Protein AF-A0A0L7TIH0-F1 (afdb_monomer_lite)

pLDDT: mean 92.01, std 6.09, range [54.34, 96.94]

Structure (mmCIF, N/CA/C/O backbone):
data_AF-A0A0L7TIH0-F1
#
_entry.id   AF-A0A0L7TIH0-F1
#
loop_
_atom_site.group_PDB
_atom_site.id
_atom_site.type_symbol
_atom_site.label_atom_id
_atom_site.label_alt_id
_atom_site.label_comp_id
_atom_site.label_asy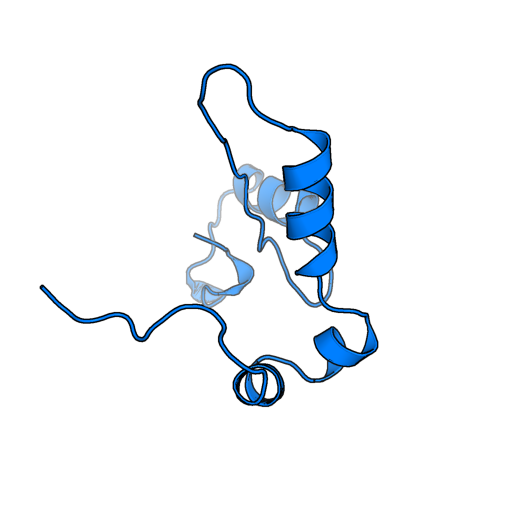m_id
_atom_site.label_entity_id
_atom_site.label_seq_id
_atom_site.pdbx_PDB_ins_code
_atom_site.Cartn_x
_atom_site.Cartn_y
_atom_site.Cartn_z
_atom_site.occupancy
_atom_site.B_iso_or_equiv
_atom_site.auth_seq_id
_atom_site.auth_comp_id
_atom_site.auth_asym_id
_atom_site.auth_atom_id
_atom_site.pdbx_PDB_model_num
ATOM 1 N N . VAL A 1 1 ? 9.557 3.779 -3.223 1.00 79.19 1 VAL A N 1
ATOM 2 C CA . VAL A 1 1 ? 9.230 3.604 -4.657 1.00 79.19 1 VAL A CA 1
ATOM 3 C C . VAL A 1 1 ? 9.001 2.131 -4.880 1.00 79.19 1 VAL A C 1
ATOM 5 O O . VAL A 1 1 ? 9.800 1.355 -4.377 1.00 79.19 1 VAL A O 1
ATOM 8 N N . TRP A 1 2 ? 7.924 1.774 -5.569 1.00 92.19 2 TRP A N 1
ATOM 9 C CA . TRP A 1 2 ? 7.731 0.413 -6.061 1.00 92.19 2 TRP A CA 1
ATOM 10 C C . TRP A 1 2 ? 8.412 0.312 -7.422 1.00 92.19 2 TRP A C 1
ATOM 12 O O . TRP A 1 2 ? 8.104 1.098 -8.317 1.00 92.19 2 TRP A O 1
ATOM 22 N N . TRP A 1 3 ? 9.353 -0.611 -7.590 1.00 94.50 3 TRP A N 1
ATOM 23 C CA . TRP A 1 3 ? 9.999 -0.859 -8.881 1.00 94.50 3 TRP A CA 1
ATOM 24 C C . TRP A 1 3 ? 9.010 -1.348 -9.944 1.00 94.50 3 TRP A C 1
ATOM 26 O O . TRP A 1 3 ? 9.222 -1.093 -11.129 1.00 94.50 3 TRP A O 1
ATOM 36 N N . ALA A 1 4 ? 7.889 -1.939 -9.523 1.00 93.75 4 ALA A N 1
ATOM 37 C CA . ALA A 1 4 ? 6.740 -2.279 -10.356 1.00 93.75 4 ALA A CA 1
ATOM 38 C C . ALA A 1 4 ? 6.187 -1.094 -11.174 1.00 93.75 4 ALA A C 1
ATOM 40 O O . ALA A 1 4 ? 5.664 -1.308 -12.265 1.00 93.75 4 ALA A O 1
ATOM 41 N N . SER A 1 5 ? 6.324 0.151 -10.694 1.00 92.50 5 SER A N 1
ATOM 42 C CA . SER A 1 5 ? 5.875 1.357 -11.410 1.00 92.50 5 SER A CA 1
ATOM 43 C C . SER A 1 5 ? 6.995 2.098 -12.153 1.00 92.50 5 SER A C 1
ATOM 45 O O . SER A 1 5 ? 6.756 3.149 -12.753 1.00 92.50 5 SER A O 1
ATOM 47 N N . VAL A 1 6 ? 8.223 1.568 -12.143 1.00 93.56 6 VAL A N 1
ATOM 48 C CA . VAL A 1 6 ? 9.395 2.201 -12.760 1.00 93.56 6 VAL A CA 1
ATOM 49 C C . VAL A 1 6 ? 9.714 1.534 -14.108 1.00 93.56 6 VAL A C 1
ATOM 51 O O . VAL A 1 6 ? 9.875 0.311 -14.148 1.00 93.56 6 VAL A O 1
ATOM 54 N N . PRO A 1 7 ? 9.885 2.301 -15.209 1.00 94.25 7 PRO A N 1
ATOM 55 C CA . PRO A 1 7 ? 10.333 1.756 -16.493 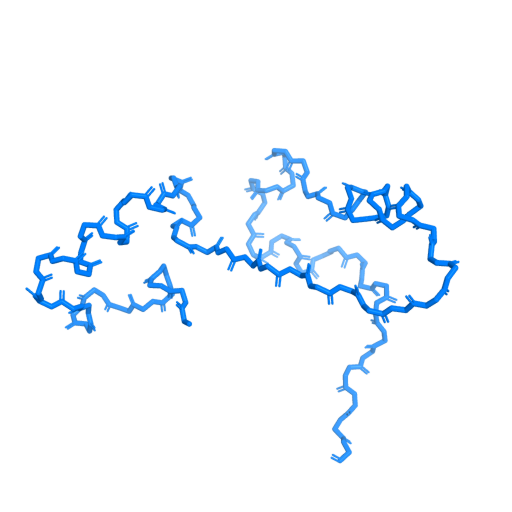1.00 94.25 7 PRO A CA 1
ATOM 56 C C . PRO A 1 7 ? 11.639 0.968 -16.362 1.00 94.25 7 PRO A C 1
ATOM 58 O O . PRO A 1 7 ? 12.556 1.396 -15.653 1.00 94.25 7 PRO A O 1
ATOM 61 N N . ARG A 1 8 ? 11.739 -0.176 -17.051 1.00 91.44 8 ARG A N 1
ATOM 62 C CA . ARG A 1 8 ? 12.823 -1.155 -16.856 1.00 91.44 8 ARG A CA 1
ATOM 63 C C . ARG A 1 8 ? 14.215 -0.574 -17.114 1.00 91.44 8 ARG A C 1
ATOM 65 O O . ARG A 1 8 ? 15.177 -1.007 -16.489 1.00 91.44 8 ARG A O 1
ATOM 72 N N . GLU A 1 9 ? 14.322 0.433 -17.975 1.00 95.62 9 GLU A N 1
ATOM 73 C CA . GLU A 1 9 ? 15.566 1.130 -18.322 1.00 95.62 9 GLU A CA 1
ATOM 74 C C . GLU A 1 9 ? 16.161 1.895 -17.134 1.00 95.62 9 GLU A C 1
ATOM 76 O O . GLU A 1 9 ? 17.360 2.163 -17.105 1.00 95.62 9 GLU A O 1
ATOM 81 N N . ARG A 1 10 ? 15.326 2.251 -16.150 1.00 94.50 10 ARG A N 1
ATOM 82 C CA . ARG A 1 10 ? 15.727 2.972 -14.935 1.00 94.50 10 ARG A CA 1
ATOM 83 C C . ARG A 1 10 ? 15.966 2.048 -13.743 1.00 94.50 10 ARG A C 1
ATOM 85 O O . ARG A 1 10 ? 16.232 2.538 -12.650 1.00 94.50 10 ARG A O 1
ATOM 92 N N . TRP A 1 11 ? 15.844 0.734 -13.930 1.00 94.94 11 TRP A N 1
ATOM 93 C CA . TRP A 1 11 ? 16.089 -0.227 -12.860 1.00 94.94 11 TRP A CA 1
ATOM 94 C C . TRP A 1 11 ? 17.573 -0.281 -12.477 1.00 94.94 11 TRP A C 1
ATOM 96 O O . TRP A 1 11 ? 18.446 -0.029 -13.318 1.00 94.94 11 TRP A O 1
ATOM 106 N N . PRO A 1 12 ? 17.865 -0.647 -11.218 1.00 94.81 12 PRO A N 1
ATOM 107 C CA . PRO A 1 12 ? 19.224 -0.726 -10.718 1.00 94.81 12 PRO A CA 1
ATOM 108 C C . PRO A 1 12 ? 20.003 -1.822 -11.449 1.00 94.81 12 PRO A C 1
ATOM 110 O O . PRO A 1 12 ? 19.455 -2.856 -11.846 1.00 94.81 12 PRO A O 1
ATOM 113 N N . GLN A 1 13 ? 21.299 -1.575 -11.636 1.00 94.19 13 GLN A N 1
ATOM 114 C CA . GLN A 1 13 ? 22.213 -2.502 -12.306 1.00 94.19 13 GLN A CA 1
ATOM 115 C C . GLN A 1 13 ? 23.039 -3.331 -11.321 1.00 94.19 13 GLN A C 1
ATOM 117 O O . GLN A 1 13 ? 23.646 -4.320 -11.729 1.00 94.19 13 GLN A O 1
ATOM 122 N N . ASP A 1 14 ? 23.069 -2.987 -10.038 1.00 96.44 14 ASP A N 1
ATOM 123 C CA . ASP A 1 14 ? 23.714 -3.829 -9.038 1.00 96.44 14 ASP A CA 1
ATOM 124 C C . ASP A 1 14 ? 22.907 -5.121 -8.812 1.00 96.44 14 ASP A C 1
ATOM 126 O O . ASP A 1 14 ? 21.690 -5.171 -9.016 1.00 96.44 14 ASP A O 1
ATOM 130 N N . ALA A 1 15 ? 23.613 -6.207 -8.497 1.00 95.56 15 ALA A N 1
ATOM 131 C CA . ALA A 1 15 ? 23.006 -7.528 -8.360 1.00 95.56 15 ALA A CA 1
ATOM 132 C C . ALA A 1 15 ? 22.172 -7.638 -7.077 1.00 95.56 15 ALA A C 1
ATOM 134 O O . ALA A 1 15 ? 21.072 -8.185 -7.122 1.00 95.56 15 ALA A O 1
ATOM 135 N N . ASP A 1 16 ? 22.659 -7.060 -5.979 1.00 96.44 16 ASP A N 1
ATOM 136 C CA . ASP A 1 16 ? 22.042 -7.170 -4.656 1.00 96.44 16 ASP A CA 1
ATOM 137 C C . ASP A 1 16 ? 20.655 -6.514 -4.625 1.00 96.44 16 ASP A C 1
ATOM 139 O O . ASP A 1 16 ? 19.683 -7.130 -4.188 1.00 96.44 16 ASP A O 1
ATOM 143 N N . THR A 1 17 ? 20.508 -5.306 -5.180 1.00 93.75 17 THR A N 1
ATOM 144 C CA . THR A 1 17 ? 19.196 -4.645 -5.265 1.00 93.75 17 THR A CA 1
ATOM 145 C C . THR A 1 17 ? 18.257 -5.406 -6.194 1.00 93.75 17 THR A C 1
ATOM 147 O O . THR A 1 17 ? 17.069 -5.533 -5.904 1.00 93.75 17 THR A O 1
ATOM 150 N N . ARG A 1 18 ? 18.761 -5.962 -7.304 1.00 94.44 18 ARG A N 1
ATOM 151 C CA . ARG A 1 18 ? 17.938 -6.785 -8.205 1.00 94.44 18 ARG A CA 1
ATOM 152 C C . ARG A 1 18 ? 17.446 -8.063 -7.531 1.00 94.44 18 ARG A C 1
ATOM 154 O O . ARG A 1 18 ? 16.293 -8.434 -7.743 1.00 94.44 18 ARG A O 1
ATOM 161 N N . GLN A 1 19 ? 18.288 -8.700 -6.724 1.00 96.12 19 GLN A N 1
ATOM 162 C CA . GLN A 1 19 ? 17.902 -9.852 -5.921 1.00 96.12 19 GLN A CA 1
ATOM 163 C C . GLN A 1 19 ? 16.844 -9.460 -4.886 1.00 96.12 19 GLN A C 1
ATOM 165 O O . GLN A 1 19 ? 15.811 -10.116 -4.820 1.00 96.12 19 GLN A O 1
ATOM 170 N N . PHE A 1 20 ? 17.035 -8.355 -4.163 1.00 93.94 20 PHE A N 1
ATOM 171 C CA . PHE A 1 20 ? 16.050 -7.870 -3.196 1.00 93.94 20 PHE A CA 1
ATOM 172 C C . PHE A 1 20 ? 14.680 -7.597 -3.838 1.00 93.94 20 PHE A C 1
ATOM 174 O O . PHE A 1 20 ? 13.651 -7.975 -3.280 1.00 93.94 20 PHE A O 1
ATOM 181 N N . ILE A 1 21 ? 14.646 -6.978 -5.024 1.00 94.69 21 ILE A N 1
ATOM 182 C CA . ILE A 1 21 ? 13.391 -6.766 -5.763 1.00 94.69 21 ILE A CA 1
ATOM 183 C C . ILE A 1 21 ? 12.741 -8.111 -6.096 1.00 94.69 21 ILE A C 1
ATOM 185 O O . ILE A 1 21 ? 11.548 -8.274 -5.868 1.00 94.69 21 ILE A O 1
ATOM 189 N N . ALA A 1 22 ? 13.518 -9.072 -6.605 1.00 94.06 22 ALA A N 1
ATOM 190 C CA . ALA A 1 22 ? 13.018 -10.394 -6.977 1.00 94.06 22 ALA A CA 1
ATOM 191 C C . ALA A 1 22 ? 12.490 -11.194 -5.775 1.00 94.06 22 ALA A C 1
ATOM 193 O O . ALA A 1 22 ? 11.450 -11.833 -5.884 1.00 94.06 22 ALA A O 1
ATOM 194 N N . GLU A 1 23 ? 13.161 -11.128 -4.623 1.00 95.62 23 GLU A N 1
ATOM 195 C CA . GLU A 1 23 ? 12.731 -11.791 -3.383 1.00 95.62 23 GLU A CA 1
ATOM 196 C C . GLU A 1 23 ? 11.392 -11.261 -2.857 1.00 95.62 23 GLU A C 1
ATOM 198 O O . GLU A 1 23 ? 10.665 -11.981 -2.179 1.00 95.62 23 GLU A O 1
ATOM 203 N N . ASN A 1 24 ? 11.059 -10.010 -3.176 1.00 94.06 24 ASN A N 1
ATOM 204 C CA . ASN A 1 24 ? 9.824 -9.352 -2.753 1.00 94.06 24 ASN A CA 1
ATOM 205 C C . ASN A 1 24 ? 8.793 -9.231 -3.881 1.00 94.06 24 ASN A C 1
ATOM 207 O O . ASN A 1 24 ? 7.778 -8.557 -3.710 1.00 94.06 24 ASN A O 1
ATOM 211 N N . TRP A 1 25 ? 9.059 -9.844 -5.034 1.00 95.44 25 TRP A N 1
ATOM 212 C CA . TRP A 1 25 ? 8.202 -9.744 -6.202 1.00 95.44 25 TRP A CA 1
ATOM 213 C C . TRP A 1 25 ? 7.023 -10.708 -6.100 1.00 95.44 25 TRP A C 1
ATOM 215 O O . TRP A 1 25 ? 7.203 -11.907 -5.889 1.00 95.44 25 TRP A O 1
ATOM 225 N N . VAL A 1 26 ? 5.816 -10.193 -6.319 1.00 93.75 26 VAL A N 1
ATOM 226 C CA . VAL A 1 26 ? 4.596 -10.992 -6.449 1.00 93.75 26 VAL A CA 1
ATOM 227 C C . VAL A 1 26 ? 4.047 -10.831 -7.861 1.00 93.75 26 VAL A C 1
ATOM 229 O O . VAL A 1 26 ? 3.866 -9.714 -8.347 1.00 93.75 26 VAL A O 1
ATOM 232 N N . ASP A 1 27 ? 3.766 -11.942 -8.540 1.00 91.12 27 ASP A N 1
ATOM 233 C CA . ASP A 1 27 ? 3.238 -11.906 -9.905 1.00 91.12 27 ASP A CA 1
ATOM 234 C C . ASP A 1 27 ? 1.929 -11.103 -9.985 1.00 91.12 27 ASP A C 1
ATOM 236 O O . ASP A 1 27 ? 1.017 -11.268 -9.178 1.00 91.12 27 ASP A O 1
ATOM 240 N N . GLY A 1 28 ? 1.851 -10.198 -10.964 1.00 88.25 28 GLY A N 1
ATOM 241 C CA . GLY A 1 28 ? 0.705 -9.306 -11.183 1.00 88.25 28 GLY A CA 1
ATOM 242 C C . GLY A 1 28 ? 0.741 -7.981 -10.411 1.00 88.25 28 GLY A C 1
ATOM 243 O O . GLY A 1 28 ? 0.122 -7.020 -10.859 1.00 88.25 28 GLY A O 1
ATOM 244 N N . VAL A 1 29 ? 1.503 -7.889 -9.317 1.00 90.06 29 VAL A N 1
ATOM 245 C CA . VAL A 1 29 ? 1.589 -6.687 -8.452 1.00 90.06 29 VAL A CA 1
ATOM 246 C C . VAL A 1 29 ? 3.009 -6.119 -8.350 1.00 90.06 29 VAL A C 1
ATOM 248 O O . VAL A 1 29 ? 3.195 -4.925 -8.122 1.00 90.06 29 VAL A O 1
ATOM 251 N N . GLY A 1 30 ? 4.018 -6.958 -8.566 1.00 94.31 30 GLY A N 1
ATOM 252 C CA . GLY A 1 30 ? 5.432 -6.638 -8.441 1.00 94.31 30 GLY A CA 1
ATOM 253 C C . GLY A 1 30 ? 5.892 -6.533 -6.991 1.00 94.31 30 GLY A C 1
ATOM 254 O O . GLY A 1 30 ? 5.459 -7.307 -6.145 1.00 94.31 30 GLY A O 1
ATOM 255 N N . ASP A 1 31 ? 6.779 -5.586 -6.697 1.00 94.94 31 ASP A N 1
ATOM 256 C CA . ASP A 1 31 ? 7.263 -5.289 -5.340 1.00 94.94 31 ASP A CA 1
ATOM 257 C C . ASP A 1 31 ? 6.370 -4.275 -4.593 1.00 94.94 31 ASP A C 1
ATOM 259 O O . ASP A 1 31 ? 6.783 -3.687 -3.587 1.00 94.94 31 ASP A O 1
ATOM 263 N N . ALA A 1 32 ? 5.155 -4.027 -5.096 1.00 93.38 32 ALA A N 1
ATOM 264 C CA . ALA A 1 32 ? 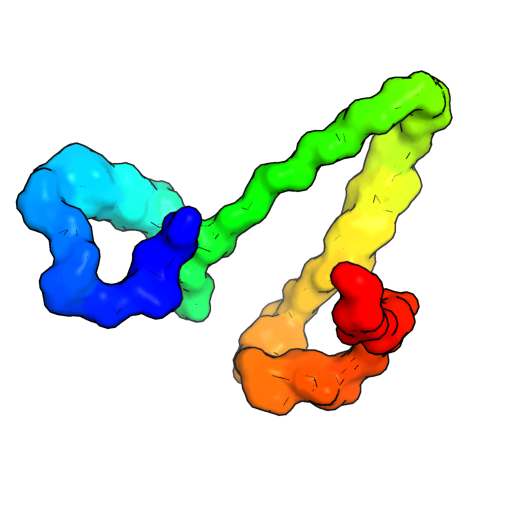4.212 -3.084 -4.512 1.00 93.38 32 ALA A CA 1
ATOM 265 C C . ALA A 1 32 ? 3.743 -3.564 -3.131 1.00 93.38 32 ALA A C 1
ATOM 267 O O . ALA A 1 32 ? 2.836 -4.383 -3.002 1.00 93.38 32 ALA A O 1
ATOM 268 N N . ARG A 1 33 ? 4.381 -3.032 -2.086 1.00 91.19 33 ARG A N 1
ATOM 269 C CA . ARG A 1 33 ? 4.091 -3.340 -0.682 1.00 91.19 33 ARG A CA 1
ATOM 270 C C . ARG A 1 33 ? 4.013 -2.075 0.162 1.00 91.19 33 ARG A C 1
ATOM 272 O O . ARG A 1 33 ? 4.681 -1.078 -0.131 1.00 91.19 33 ARG A O 1
ATOM 279 N N . GLN A 1 34 ? 3.229 -2.136 1.231 1.00 89.44 34 GLN A N 1
ATOM 280 C CA . GLN A 1 34 ? 3.109 -1.073 2.225 1.00 89.44 34 GLN A CA 1
ATOM 281 C C . GLN A 1 34 ? 3.216 -1.658 3.629 1.00 89.44 34 GLN A C 1
ATOM 283 O O . GLN A 1 34 ? 2.776 -2.776 3.882 1.00 89.44 34 GLN A O 1
ATOM 288 N N . GLU A 1 35 ? 3.796 -0.878 4.534 1.00 92.12 35 GLU A N 1
ATOM 289 C CA . GLU A 1 35 ? 3.840 -1.167 5.962 1.00 92.12 35 GLU A CA 1
ATOM 290 C C . GLU A 1 35 ? 3.140 -0.016 6.681 1.00 92.12 35 GLU A C 1
ATOM 292 O O . GLU A 1 35 ? 3.478 1.151 6.472 1.00 92.12 35 GLU A O 1
ATOM 297 N N . LEU A 1 36 ? 2.120 -0.343 7.474 1.00 92.12 36 LEU A N 1
ATOM 298 C CA . LEU A 1 36 ? 1.332 0.629 8.223 1.00 92.12 36 LEU A CA 1
ATOM 299 C C . LEU A 1 36 ? 1.662 0.487 9.707 1.00 92.12 36 LEU A C 1
ATOM 301 O O . LEU A 1 36 ? 1.539 -0.600 10.269 1.00 92.12 36 LEU A O 1
ATOM 305 N N . VAL A 1 37 ? 2.048 1.595 10.339 1.00 94.25 37 VAL A N 1
ATOM 306 C CA . VAL A 1 37 ? 2.315 1.661 11.779 1.00 94.25 37 VAL A CA 1
ATOM 307 C C . VAL A 1 37 ? 1.316 2.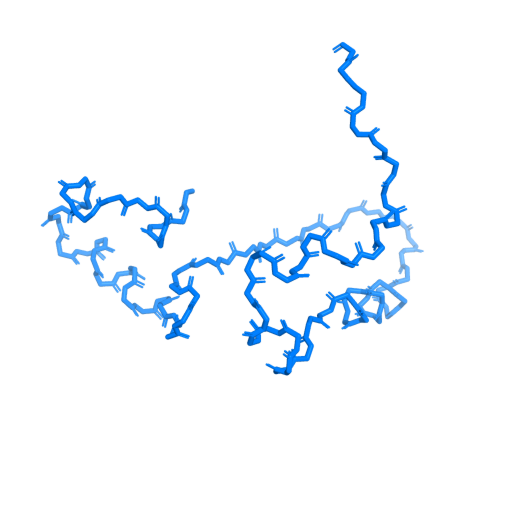615 12.412 1.00 94.25 37 VAL A C 1
ATOM 309 O O . VAL A 1 37 ? 1.211 3.775 12.017 1.00 94.25 37 VAL A O 1
ATOM 312 N N . PHE A 1 38 ? 0.596 2.122 13.414 1.00 94.19 38 PHE A N 1
ATOM 313 C CA . PHE A 1 38 ? -0.352 2.904 14.195 1.00 94.19 38 PHE A CA 1
ATOM 314 C C . PHE A 1 38 ? 0.202 3.081 15.612 1.00 94.19 38 PHE A C 1
ATOM 316 O O . PHE A 1 38 ? 0.668 2.118 16.218 1.00 94.19 38 PHE A O 1
ATOM 323 N N . ILE A 1 39 ? 0.174 4.310 16.131 1.00 95.31 39 ILE A N 1
ATOM 324 C CA . ILE A 1 39 ? 0.711 4.662 17.452 1.00 95.31 39 ILE A CA 1
ATOM 325 C C . ILE A 1 39 ? -0.400 5.341 18.251 1.00 95.31 39 ILE A C 1
ATOM 327 O O . ILE A 1 39 ? -0.949 6.351 17.814 1.00 95.31 39 ILE A O 1
ATOM 331 N N . GLY A 1 40 ? -0.711 4.803 19.428 1.00 94.31 40 GLY A N 1
ATOM 332 C CA . GLY A 1 40 ? -1.772 5.311 20.291 1.00 94.31 40 GLY A CA 1
ATOM 333 C C . GLY A 1 40 ? -1.830 4.589 21.636 1.00 94.31 40 GLY A C 1
ATOM 334 O O . GLY A 1 40 ? -1.097 3.631 21.875 1.00 94.31 40 GLY A O 1
ATOM 335 N N . ILE A 1 41 ? -2.692 5.086 22.521 1.00 96.56 41 ILE A N 1
ATOM 336 C CA . ILE A 1 41 ? -2.961 4.531 23.856 1.00 96.56 41 ILE A CA 1
ATOM 337 C C . ILE A 1 41 ? -4.350 3.883 23.816 1.00 96.56 41 ILE A C 1
ATOM 339 O O . ILE A 1 41 ? -5.242 4.430 23.170 1.00 96.56 41 ILE A O 1
ATOM 343 N N . ASP A 1 42 ? -4.517 2.734 24.479 1.00 96.31 42 ASP A N 1
ATOM 344 C CA . ASP A 1 42 ? -5.781 1.976 24.548 1.00 96.31 42 ASP A CA 1
ATOM 345 C C . ASP A 1 42 ? -6.402 1.678 23.171 1.00 96.31 42 ASP A C 1
ATOM 347 O O . ASP A 1 42 ? -7.612 1.771 22.962 1.00 96.31 42 ASP A O 1
ATOM 351 N N . MET A 1 43 ? -5.555 1.337 22.198 1.00 95.88 43 MET A N 1
ATOM 352 C CA . MET A 1 43 ? -6.006 1.010 20.851 1.00 95.88 43 MET A CA 1
ATOM 353 C C . MET A 1 43 ? -6.684 -0.360 20.775 1.00 95.88 43 MET A C 1
ATOM 355 O O . MET A 1 43 ? -6.185 -1.349 21.307 1.00 95.88 43 MET A O 1
ATOM 359 N N . ASP A 1 44 ? -7.769 -0.416 20.005 1.00 96.69 44 ASP A N 1
ATOM 360 C CA . ASP A 1 44 ? -8.433 -1.654 19.592 1.00 96.69 44 ASP A CA 1
ATOM 361 C C . ASP A 1 44 ? -7.733 -2.251 18.357 1.00 96.69 44 ASP A C 1
ATOM 363 O O . ASP A 1 44 ? -8.070 -1.936 17.211 1.00 96.69 44 ASP A O 1
ATOM 367 N N . GLU A 1 45 ? -6.707 -3.077 18.588 1.00 96.00 45 GLU A N 1
ATOM 368 C CA . GLU A 1 45 ? -5.961 -3.753 17.516 1.00 96.00 45 GLU A CA 1
ATOM 369 C C . GLU A 1 45 ? -6.872 -4.641 16.654 1.00 96.00 45 GLU A C 1
ATOM 371 O O . GLU A 1 45 ? -6.794 -4.595 15.422 1.00 96.00 45 GLU A O 1
ATOM 376 N N . ASP A 1 46 ? -7.755 -5.420 17.282 1.00 96.94 46 ASP A N 1
ATOM 377 C CA . ASP A 1 46 ? -8.631 -6.366 16.588 1.00 96.94 46 ASP A CA 1
ATOM 378 C C . ASP A 1 46 ? -9.613 -5.631 15.670 1.00 96.94 46 ASP A C 1
ATOM 380 O O . ASP A 1 46 ? -9.772 -5.993 14.498 1.00 96.94 46 ASP A O 1
ATOM 384 N N . GLY A 1 47 ? -10.216 -4.545 16.160 1.00 96.38 47 GLY A N 1
ATOM 385 C CA . GLY A 1 47 ? -11.086 -3.687 15.363 1.00 96.38 47 GLY A CA 1
ATOM 386 C C . GLY A 1 47 ? -10.360 -3.035 14.185 1.00 96.38 47 GLY A C 1
ATOM 387 O O . GLY A 1 47 ? -10.917 -2.951 13.086 1.00 96.38 47 GLY A O 1
ATOM 388 N N . LEU A 1 48 ? -9.106 -2.608 14.367 1.00 94.44 48 LEU A N 1
ATOM 389 C CA . LEU A 1 48 ? -8.284 -2.066 13.279 1.00 94.44 48 LEU A CA 1
ATOM 390 C C . LEU A 1 48 ? -7.961 -3.131 12.231 1.00 94.44 48 LEU A C 1
ATOM 392 O O . LEU A 1 48 ? -8.153 -2.895 11.037 1.00 94.44 48 LEU A O 1
ATOM 396 N N . ARG A 1 49 ? -7.527 -4.318 12.662 1.00 95.06 49 ARG A N 1
ATOM 397 C CA . ARG A 1 49 ? -7.209 -5.434 11.766 1.00 95.06 49 ARG A CA 1
ATOM 398 C C . ARG A 1 49 ? -8.434 -5.879 10.975 1.00 95.06 49 ARG A C 1
ATOM 400 O O . ARG A 1 49 ? -8.314 -6.136 9.780 1.00 95.06 49 ARG A O 1
ATOM 407 N N . HIS A 1 50 ? -9.607 -5.911 11.605 1.00 96.25 50 HIS A N 1
ATOM 408 C CA . HIS A 1 50 ? -10.860 -6.229 10.928 1.00 96.25 50 HIS A CA 1
ATOM 409 C C . HIS A 1 50 ? -11.197 -5.206 9.835 1.00 96.25 50 HIS A C 1
ATOM 411 O O . HIS A 1 50 ? -11.504 -5.593 8.710 1.00 96.25 50 HIS A O 1
ATOM 417 N N . LYS A 1 51 ? -11.080 -3.904 10.131 1.00 93.00 51 LYS A N 1
ATOM 418 C CA . LYS A 1 51 ? -11.332 -2.836 9.148 1.00 93.00 51 LYS A CA 1
ATOM 419 C C . LYS A 1 51 ? -10.341 -2.866 7.985 1.00 93.00 51 LYS A C 1
ATOM 421 O O . LYS A 1 51 ? -10.759 -2.738 6.841 1.00 93.00 51 LYS A O 1
ATOM 426 N N . LEU A 1 52 ? -9.051 -3.072 8.262 1.00 93.56 52 LEU A N 1
ATOM 427 C CA . LEU A 1 52 ? -8.029 -3.219 7.220 1.00 93.56 52 LEU A CA 1
ATOM 428 C C . LEU A 1 52 ? -8.280 -4.464 6.360 1.00 93.56 52 LEU A C 1
ATOM 430 O O . LEU A 1 52 ? -8.158 -4.399 5.143 1.00 93.56 52 LEU A O 1
ATOM 434 N N . GLY A 1 53 ? -8.680 -5.578 6.978 1.00 94.31 53 GLY A N 1
ATOM 435 C CA . GLY A 1 53 ? -9.054 -6.797 6.262 1.00 94.31 53 GLY A CA 1
ATOM 436 C C . GLY A 1 53 ? -10.278 -6.608 5.364 1.00 94.31 53 GLY A C 1
ATOM 437 O O . GLY A 1 53 ? -10.290 -7.106 4.245 1.00 94.31 53 GLY A O 1
ATOM 438 N N . ALA A 1 54 ? -11.278 -5.849 5.818 1.00 92.12 54 ALA A N 1
ATOM 439 C CA . ALA A 1 54 ? -12.466 -5.525 5.028 1.00 92.12 54 ALA A CA 1
ATOM 440 C C . ALA A 1 54 ? -12.174 -4.611 3.823 1.00 92.12 54 ALA A C 1
ATOM 442 O O . ALA A 1 54 ? -12.980 -4.560 2.900 1.00 92.12 54 ALA A O 1
ATOM 443 N N . ALA A 1 55 ? -11.038 -3.906 3.822 1.00 90.25 55 ALA A N 1
ATOM 444 C CA . ALA A 1 55 ? -10.590 -3.078 2.704 1.00 90.25 55 ALA A CA 1
ATOM 445 C C . ALA A 1 55 ? -9.779 -3.858 1.648 1.00 90.25 55 ALA A C 1
ATOM 447 O O . ALA A 1 55 ? -9.362 -3.277 0.646 1.00 90.25 55 ALA A O 1
ATOM 448 N N . LEU A 1 56 ? -9.519 -5.155 1.859 1.00 92.19 56 LEU A N 1
ATOM 449 C CA . LEU A 1 56 ? -8.836 -5.987 0.872 1.00 92.19 56 LEU A CA 1
ATOM 450 C C . LEU A 1 56 ? -9.769 -6.315 -0.294 1.00 92.19 56 LEU A C 1
ATOM 452 O O . LEU A 1 56 ? -10.900 -6.754 -0.096 1.00 92.19 56 LEU A O 1
ATOM 456 N N . LEU A 1 57 ? -9.248 -6.176 -1.512 1.00 92.81 57 LEU A N 1
ATOM 457 C CA . LEU A 1 57 ? -9.923 -6.664 -2.708 1.00 92.81 57 LEU A CA 1
ATOM 458 C C . LEU A 1 57 ? -9.962 -8.196 -2.701 1.00 92.81 57 LEU A C 1
ATOM 460 O O . LEU A 1 57 ? -8.960 -8.859 -2.427 1.00 92.81 57 LEU A O 1
ATOM 464 N N . SER A 1 58 ? -11.103 -8.761 -3.074 1.00 94.50 58 SER A N 1
ATOM 465 C CA . SER A 1 58 ? -11.204 -10.163 -3.476 1.00 94.50 58 SER A CA 1
ATOM 466 C C . SER A 1 58 ? -10.496 -10.407 -4.813 1.00 94.50 58 SER A C 1
ATOM 468 O O . SER A 1 58 ? -10.285 -9.483 -5.599 1.00 94.50 58 SER A O 1
ATOM 470 N N . ASP A 1 59 ? -10.212 -11.670 -5.147 1.00 93.56 59 ASP A N 1
ATOM 471 C CA . ASP A 1 59 ? -9.582 -12.035 -6.429 1.00 93.56 59 ASP A CA 1
ATOM 472 C C . ASP A 1 59 ? -10.350 -11.500 -7.650 1.00 93.56 59 ASP A C 1
ATOM 474 O O . ASP A 1 59 ? -9.760 -11.115 -8.661 1.00 93.56 59 ASP A O 1
ATOM 478 N N . LYS A 1 60 ? -11.686 -11.451 -7.557 1.00 95.62 60 LYS A N 1
ATOM 479 C CA . LYS A 1 60 ? -12.548 -10.926 -8.624 1.00 95.62 60 LYS A CA 1
ATOM 480 C C . LYS A 1 60 ? -12.382 -9.422 -8.795 1.00 95.62 60 LYS A C 1
ATOM 482 O O . LYS A 1 60 ? -12.326 -8.952 -9.925 1.00 95.62 60 LYS A O 1
ATOM 487 N N . GLU A 1 61 ? -12.315 -8.684 -7.693 1.00 94.94 61 GLU A N 1
ATOM 488 C CA . GLU A 1 61 ? -12.125 -7.232 -7.705 1.00 94.94 61 GLU A CA 1
ATOM 489 C C . GLU A 1 61 ? -10.701 -6.871 -8.136 1.00 94.94 61 GLU A C 1
ATOM 491 O O . GLU A 1 61 ? -10.511 -5.958 -8.939 1.00 94.94 61 GLU A O 1
ATOM 496 N N . MET A 1 62 ? -9.703 -7.642 -7.698 1.00 92.81 62 MET A N 1
ATOM 497 C CA . MET A 1 62 ? -8.318 -7.511 -8.150 1.00 92.81 62 MET A CA 1
ATOM 498 C C . MET A 1 62 ? -8.211 -7.670 -9.675 1.00 92.81 62 MET A C 1
ATOM 500 O O . MET A 1 62 ? -7.536 -6.881 -10.335 1.00 92.81 62 MET A O 1
ATOM 504 N N . ALA A 1 63 ? -8.944 -8.625 -10.259 1.00 93.56 63 ALA A N 1
ATOM 505 C CA . ALA A 1 63 ? -8.968 -8.861 -11.703 1.00 93.56 63 ALA A CA 1
ATOM 506 C C . ALA A 1 63 ? -9.605 -7.724 -12.530 1.00 93.56 63 ALA A C 1
ATOM 508 O O . ALA A 1 63 ? -9.353 -7.647 -13.733 1.00 93.56 63 ALA A O 1
ATOM 509 N N . LEU A 1 64 ? -10.400 -6.831 -11.921 1.00 94.94 64 LEU A N 1
ATOM 510 C CA . LEU A 1 64 ? -10.930 -5.645 -12.612 1.00 94.94 64 LEU A CA 1
ATOM 511 C C . LEU A 1 64 ? -9.821 -4.641 -12.970 1.00 94.94 64 LEU A C 1
ATOM 513 O O . LEU A 1 64 ? -9.958 -3.877 -13.928 1.00 94.94 64 LEU A O 1
ATOM 517 N N . GLY A 1 65 ? -8.727 -4.655 -12.204 1.00 91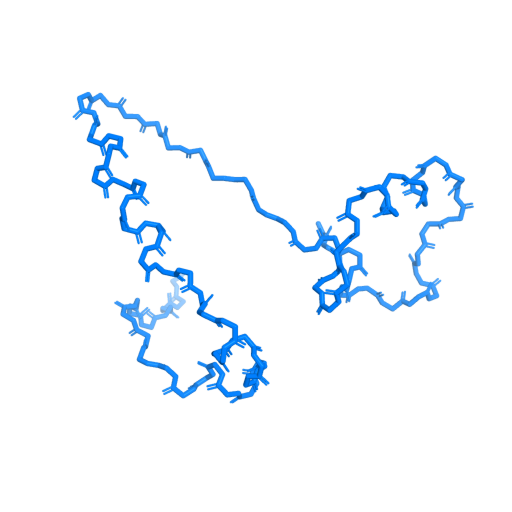.69 65 GLY A N 1
ATOM 518 C CA . GLY A 1 65 ? -7.585 -3.768 -12.372 1.00 91.69 65 GLY A CA 1
ATOM 519 C C . GLY A 1 65 ? -7.896 -2.281 -12.134 1.00 91.69 65 GLY A C 1
ATOM 520 O O . GLY A 1 65 ? -9.035 -1.9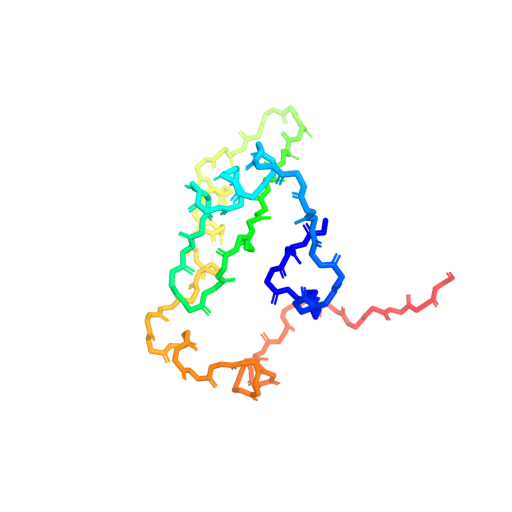05 -11.848 1.00 91.69 65 GLY A O 1
ATOM 521 N N . PRO A 1 66 ? -6.889 -1.402 -12.302 1.00 90.31 66 PRO A N 1
ATOM 522 C CA . PRO A 1 66 ? -6.983 0.011 -11.928 1.00 90.31 66 PRO A CA 1
ATOM 523 C C . PRO A 1 66 ? -8.168 0.761 -12.539 1.00 90.31 66 PRO A C 1
ATOM 525 O O . PRO A 1 66 ? -8.780 1.581 -11.868 1.00 90.31 66 PRO A O 1
ATOM 528 N N . HIS A 1 67 ? -8.529 0.462 -13.791 1.00 92.88 67 HIS A N 1
ATOM 529 C CA . HIS A 1 67 ? -9.684 1.082 -14.447 1.00 92.88 67 HIS A CA 1
ATOM 530 C C . HIS A 1 67 ? -11.029 0.642 -13.867 1.00 92.88 67 HIS A C 1
ATOM 532 O O . HIS A 1 67 ? -11.982 1.411 -13.899 1.00 92.88 67 HIS A O 1
ATOM 538 N N . GLY A 1 68 ? -11.141 -0.589 -13.367 1.00 95.19 68 GLY A N 1
ATOM 539 C CA . GLY A 1 68 ? -12.359 -1.029 -12.697 1.00 95.19 68 GLY A CA 1
ATOM 540 C C . GLY A 1 68 ? -12.455 -0.497 -11.271 1.00 95.19 68 GLY A C 1
ATOM 541 O O . GLY A 1 68 ? -13.548 -0.167 -10.824 1.00 95.19 68 GLY A O 1
ATOM 542 N N . TRP A 1 69 ? -11.321 -0.344 -10.581 1.00 92.56 69 TRP A N 1
ATOM 543 C CA . TRP A 1 69 ? -11.286 0.163 -9.206 1.00 92.56 69 TRP A CA 1
ATOM 544 C C . TRP A 1 69 ? -11.791 1.604 -9.087 1.00 92.56 69 TRP A C 1
ATOM 546 O O . TRP A 1 69 ? -12.359 1.952 -8.060 1.00 92.56 69 TRP A O 1
ATOM 556 N N . THR A 1 70 ? -11.676 2.424 -10.140 1.00 92.38 70 THR A N 1
ATOM 557 C CA . THR A 1 70 ? -12.233 3.794 -10.150 1.00 92.38 70 THR A CA 1
ATOM 558 C C . THR A 1 70 ? -13.761 3.841 -10.074 1.00 92.38 70 THR A C 1
ATOM 560 O O . THR A 1 70 ? -14.326 4.923 -9.969 1.00 92.38 70 THR A O 1
ATOM 563 N N . LEU A 1 71 ? -14.438 2.698 -10.214 1.00 93.00 71 LEU A N 1
ATOM 564 C CA . LEU A 1 71 ? -15.893 2.589 -10.106 1.00 93.00 71 LEU A CA 1
ATOM 565 C C . LEU A 1 71 ? -16.356 2.213 -8.694 1.00 93.00 71 LEU A C 1
ATOM 567 O O . LEU A 1 71 ? -17.561 2.158 -8.462 1.00 93.00 71 LEU A O 1
ATOM 571 N N . PHE A 1 72 ? -15.434 1.900 -7.781 1.00 92.19 72 PHE A N 1
ATOM 572 C CA . PHE A 1 72 ? -15.780 1.647 -6.388 1.00 92.19 72 PHE A CA 1
ATOM 573 C C . PHE A 1 72 ? -16.099 2.955 -5.676 1.00 92.19 72 PHE A C 1
ATOM 575 O O . PHE A 1 72 ? -15.502 3.992 -5.966 1.00 92.19 72 PHE A O 1
ATOM 582 N N . ASP A 1 73 ? -17.041 2.888 -4.738 1.00 90.06 73 ASP A N 1
ATOM 583 C CA . ASP A 1 73 ? -17.344 4.019 -3.872 1.00 90.06 73 ASP A CA 1
ATOM 584 C C . ASP A 1 73 ? -16.089 4.380 -3.068 1.00 90.06 73 ASP A C 1
ATOM 586 O O . ASP A 1 73 ? -15.522 3.524 -2.386 1.00 90.06 73 ASP A O 1
ATOM 590 N N . ASP A 1 74 ? -15.661 5.642 -3.145 1.00 87.06 74 ASP A N 1
ATOM 591 C CA . ASP A 1 74 ? -14.580 6.163 -2.311 1.00 87.06 74 ASP A CA 1
ATOM 592 C C . ASP A 1 74 ? -15.175 6.680 -0.989 1.00 87.06 74 ASP A C 1
ATOM 594 O O . ASP A 1 74 ? -15.881 7.694 -0.983 1.00 87.06 74 ASP A O 1
ATOM 598 N N . PRO A 1 75 ? -14.957 5.988 0.146 1.00 83.25 75 PRO A N 1
ATOM 599 C CA . PRO A 1 75 ? -15.456 6.437 1.440 1.00 83.25 75 PRO A CA 1
ATOM 600 C C . PRO A 1 75 ? -14.636 7.607 2.007 1.00 83.25 75 PRO A C 1
ATOM 602 O O . PRO A 1 75 ? -15.017 8.172 3.037 1.00 83.25 75 PRO A O 1
ATOM 605 N N . VAL A 1 76 ? -13.496 7.939 1.392 1.00 82.81 76 VAL A N 1
ATOM 606 C CA . VAL A 1 76 ? -12.652 9.065 1.778 1.00 82.81 76 VAL A CA 1
ATOM 607 C C . VAL A 1 76 ? -13.160 10.311 1.043 1.00 82.81 76 VAL A C 1
ATOM 609 O O . VAL A 1 76 ? -13.421 10.259 -0.156 1.00 82.81 76 VAL A O 1
ATOM 612 N N . PRO A 1 77 ? -13.344 11.446 1.740 1.00 82.94 77 PRO A N 1
ATOM 613 C CA . PRO A 1 77 ? -13.739 12.683 1.080 1.00 82.94 77 PRO A CA 1
ATOM 614 C C . PRO A 1 77 ? -12.695 13.114 0.047 1.00 82.94 77 PRO A C 1
ATOM 616 O O . PRO A 1 77 ? -11.514 12.785 0.169 1.00 82.94 77 PRO A O 1
ATOM 619 N N . GLU A 1 78 ? -13.133 13.904 -0.936 1.00 84.88 78 GLU A N 1
ATOM 620 C CA . GLU A 1 78 ? -12.228 14.484 -1.925 1.00 84.88 78 GLU A CA 1
ATOM 621 C C . GLU A 1 78 ? -11.042 15.175 -1.242 1.00 84.88 78 GLU A C 1
ATOM 623 O O . GLU A 1 78 ? -11.195 15.953 -0.295 1.00 84.88 78 GLU A O 1
ATOM 628 N N . TRP A 1 79 ? -9.845 14.888 -1.749 1.00 82.31 79 TRP A N 1
ATOM 629 C CA . TRP A 1 79 ? -8.620 15.521 -1.292 1.00 82.31 79 TRP A CA 1
ATOM 630 C C . TRP A 1 79 ? -8.620 16.981 -1.749 1.00 82.31 79 TRP A C 1
ATOM 632 O O . TRP A 1 79 ? -8.278 17.290 -2.889 1.00 82.31 79 TRP A O 1
ATOM 642 N N . THR A 1 80 ? -9.030 17.892 -0.870 1.00 83.06 80 THR A N 1
ATOM 643 C CA . THR A 1 80 ? -8.952 19.329 -1.134 1.00 83.06 80 THR A CA 1
ATOM 644 C C . THR A 1 80 ? -7.521 19.816 -0.938 1.00 83.06 80 THR A C 1
ATOM 646 O O . THR A 1 80 ? -6.940 19.609 0.129 1.00 83.06 80 THR A O 1
ATOM 649 N N . GLU A 1 81 ? -6.957 20.492 -1.940 1.00 70.31 81 GLU A N 1
ATOM 650 C CA . GLU A 1 81 ? -5.700 21.224 -1.767 1.00 70.31 81 GLU A CA 1
ATOM 651 C C . GLU A 1 81 ? -5.901 22.363 -0.750 1.00 70.31 81 GLU A C 1
ATOM 653 O O . GLU A 1 81 ? -6.817 23.182 -0.883 1.00 70.31 81 GLU A O 1
ATOM 658 N N . HIS A 1 82 ? -5.041 22.402 0.268 1.00 54.34 82 HIS A N 1
ATOM 659 C CA . HIS A 1 82 ? -4.845 23.544 1.160 1.00 54.34 82 HIS A CA 1
ATOM 660 C C . HIS A 1 82 ? -3.420 24.065 1.007 1.00 54.34 82 HIS A C 1
ATOM 662 O O . HIS A 1 82 ? -2.494 23.222 0.964 1.00 54.34 82 HIS A O 1
#

Radius of gyration: 17.12 Å; chains: 1; bounding box: 41×36×43 Å

Sequence (82 aa):
VWWASVPRERWPQDADTRQFIAENWVDGVGDARQELVFIGIDMDEDGLRHKLGAALLSDKEMALGPHGWTLFDDPVPEWTEH

Organism: NCBI:txid1560201

Secondary structure (DSSP, 8-state):
--GGGS-GGGS--SHHHHHHHHHT-BTTTBT---------SS--HHHHHHHHHHTSPPHHHHTTHHHHHTTS---SPP----

Foldseek 3Di:
DFCQPPDPVPDDPDPVVVVVQVVCQDPPQGNDDDDDDDDDDPDDPVVVVVVVVVPDDDPVQVVCPPVSVVPDDDPDPDDDDD

InterPro domains:
  IPR011629 Zinc chaperone CobW-like, C-terminal [PF07683] (13-56)
  IPR051927 Zinc Chaperone and cDPG Synthetase [PTHR43603] (2-81)